Protein AF-U2QM17-F1 (afdb_monomer)

Radius of gyration: 18.72 Å; Cα contacts (8 Å, |Δi|>4): 51; chains: 1; bounding box: 38×11×58 Å

Sequence (52 aa):
MSAIKIENLTFSYYGYVKPIFENVSFSFDTNWKIGLIGRNGIDRYNLFSNDH

Organism: NCBI:txid1321820

Foldseek 3Di:
DDKDKDFQDWADDPPDPDTPDGGDIDMDDPVDPPPPPPPPPPPPPDPDDDDD

Mean predicted aligned error: 13.77 Å

Structure (mmCIF, N/CA/C/O backbone):
data_AF-U2QM17-F1
#
_entry.id   AF-U2QM17-F1
#
loop_
_atom_site.group_PDB
_atom_site.id
_atom_site.type_symbol
_atom_site.label_atom_id
_atom_site.label_alt_id
_atom_site.label_comp_id
_atom_site.label_asym_id
_atom_site.label_entity_id
_atom_site.label_seq_id
_atom_site.pdbx_PDB_ins_code
_atom_site.Cartn_x
_atom_site.Cartn_y
_atom_site.Cartn_z
_atom_site.occupancy
_atom_site.B_iso_or_equiv
_atom_site.auth_seq_id
_atom_site.auth_comp_id
_atom_site.auth_asym_id
_atom_site.auth_atom_id
_atom_site.pdbx_PDB_model_num
ATOM 1 N N . MET A 1 1 ? -16.384 -4.780 14.979 1.00 58.28 1 MET A N 1
ATOM 2 C CA . MET A 1 1 ? -15.588 -3.893 14.105 1.00 58.28 1 MET A CA 1
ATOM 3 C C . MET A 1 1 ? -14.361 -4.664 13.671 1.00 58.28 1 MET A C 1
ATOM 5 O O . MET A 1 1 ? -13.645 -5.144 14.539 1.00 58.28 1 MET A O 1
ATOM 9 N N . SER A 1 2 ? -14.176 -4.862 12.368 1.00 72.31 2 SER A N 1
ATOM 10 C CA . SER A 1 2 ? -12.949 -5.455 11.829 1.00 72.31 2 SER A CA 1
ATOM 11 C C . SER A 1 2 ? -12.150 -4.349 11.144 1.00 72.31 2 SER A C 1
ATOM 13 O O . SER A 1 2 ? -12.726 -3.532 10.426 1.00 72.31 2 SER A O 1
ATOM 15 N N . ALA A 1 3 ? -10.850 -4.278 11.401 1.00 78.62 3 ALA A N 1
ATOM 16 C CA . ALA A 1 3 ? -9.946 -3.340 10.751 1.00 78.62 3 ALA A CA 1
ATOM 17 C C . ALA A 1 3 ? -9.036 -4.138 9.823 1.00 78.62 3 ALA A C 1
ATOM 19 O O . ALA A 1 3 ? -8.408 -5.105 10.254 1.00 78.62 3 ALA A O 1
ATOM 20 N N . ILE A 1 4 ? -8.976 -3.747 8.553 1.00 86.12 4 ILE A N 1
ATOM 21 C CA . ILE A 1 4 ? -8.008 -4.310 7.617 1.00 86.12 4 ILE A CA 1
ATOM 22 C C . ILE A 1 4 ? -6.820 -3.363 7.582 1.00 86.12 4 ILE A C 1
AT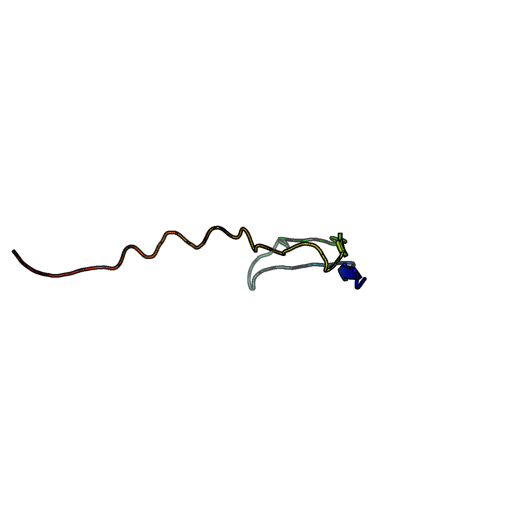OM 24 O O . ILE A 1 4 ? -6.959 -2.161 7.339 1.00 86.12 4 ILE A O 1
ATOM 28 N N . LYS A 1 5 ? -5.649 -3.937 7.841 1.00 89.31 5 LYS A N 1
ATOM 29 C CA . LYS A 1 5 ? -4.373 -3.243 7.858 1.00 89.31 5 LYS A CA 1
ATOM 30 C C . LYS A 1 5 ? -3.505 -3.804 6.744 1.00 89.31 5 LYS A C 1
ATOM 32 O O . LYS A 1 5 ? -3.320 -5.015 6.656 1.00 89.31 5 LYS A O 1
ATOM 37 N N . ILE A 1 6 ? -2.990 -2.919 5.907 1.00 91.12 6 ILE A N 1
ATOM 38 C CA . ILE A 1 6 ? -1.983 -3.233 4.903 1.00 91.12 6 ILE A CA 1
ATOM 39 C C . ILE A 1 6 ? -0.711 -2.511 5.326 1.00 91.12 6 ILE A C 1
ATOM 41 O O . ILE A 1 6 ? -0.726 -1.300 5.553 1.00 91.12 6 ILE A O 1
ATOM 45 N N . GLU A 1 7 ? 0.377 -3.262 5.458 1.00 93.56 7 GLU A N 1
ATOM 46 C CA . GLU A 1 7 ? 1.679 -2.743 5.868 1.00 93.56 7 GLU A CA 1
ATOM 47 C C . GLU A 1 7 ? 2.722 -3.060 4.805 1.00 93.56 7 GLU A C 1
ATOM 49 O O . GLU A 1 7 ? 2.741 -4.162 4.255 1.00 93.56 7 GLU A O 1
ATOM 54 N N . ASN A 1 8 ? 3.581 -2.078 4.524 1.00 94.31 8 ASN A N 1
ATOM 55 C CA . ASN A 1 8 ? 4.743 -2.232 3.652 1.00 94.31 8 ASN A CA 1
ATOM 56 C C . ASN A 1 8 ? 4.388 -2.744 2.239 1.00 94.31 8 ASN A C 1
ATOM 58 O O . ASN A 1 8 ? 5.150 -3.496 1.629 1.00 94.31 8 ASN A O 1
ATOM 62 N N . LEU A 1 9 ? 3.241 -2.317 1.691 1.00 92.94 9 LEU A N 1
ATOM 63 C CA . LEU A 1 9 ? 2.821 -2.689 0.344 1.00 92.94 9 LEU A CA 1
ATOM 64 C C . LEU A 1 9 ? 3.786 -2.098 -0.679 1.00 92.94 9 LEU A C 1
ATOM 66 O O . LEU A 1 9 ? 3.903 -0.878 -0.821 1.00 92.94 9 LEU A O 1
ATOM 70 N N . THR A 1 10 ? 4.419 -2.989 -1.432 1.00 93.25 10 THR A N 1
ATOM 71 C CA . THR A 1 10 ? 5.175 -2.646 -2.631 1.00 93.25 10 THR A CA 1
ATOM 72 C C . THR A 1 10 ? 4.598 -3.429 -3.801 1.00 93.25 10 THR A C 1
ATOM 74 O O . THR A 1 10 ? 4.465 -4.648 -3.725 1.00 93.25 10 THR A O 1
ATOM 77 N N . PHE A 1 11 ? 4.213 -2.733 -4.869 1.00 92.94 11 PHE A N 1
ATOM 78 C CA . PHE A 1 11 ? 3.559 -3.331 -6.033 1.00 92.94 11 PHE A CA 1
ATOM 79 C C . P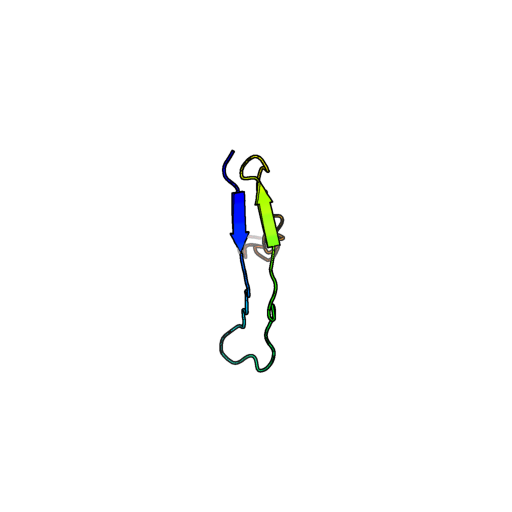HE A 1 11 ? 4.143 -2.767 -7.325 1.00 92.94 11 PHE A C 1
ATOM 81 O O . PHE A 1 11 ? 4.241 -1.550 -7.487 1.00 92.94 11 PHE A O 1
ATOM 88 N N . SER A 1 12 ? 4.481 -3.649 -8.262 1.00 94.06 12 SER A N 1
ATOM 89 C CA . SER A 1 12 ? 4.950 -3.314 -9.606 1.00 94.06 12 SER A CA 1
ATOM 90 C C . SER A 1 12 ? 4.357 -4.283 -10.630 1.00 94.06 12 SER A C 1
ATOM 92 O O . SER A 1 12 ? 4.069 -5.440 -10.320 1.00 94.06 12 SER A O 1
ATOM 94 N N . TYR A 1 13 ? 4.175 -3.814 -11.865 1.00 91.06 13 TYR A N 1
ATOM 95 C CA . TYR A 1 13 ? 3.877 -4.706 -12.983 1.00 91.06 13 TYR A CA 1
ATOM 96 C C . TYR A 1 13 ? 5.155 -5.384 -13.480 1.00 91.06 13 TYR A C 1
ATOM 98 O O . TYR A 1 13 ? 6.251 -4.825 -13.402 1.00 91.06 13 TYR A O 1
ATOM 106 N N . TYR A 1 14 ? 5.009 -6.589 -14.029 1.00 87.12 14 TYR A N 1
ATOM 107 C CA . TYR A 1 14 ? 6.123 -7.309 -14.638 1.00 87.12 14 TYR A CA 1
ATOM 108 C C . TYR A 1 14 ? 6.754 -6.475 -15.764 1.00 87.12 14 TYR A C 1
ATOM 110 O O . TYR A 1 14 ? 6.050 -5.951 -16.626 1.00 87.12 14 TYR A O 1
ATOM 118 N N . GLY A 1 15 ? 8.080 -6.328 -15.738 1.00 86.7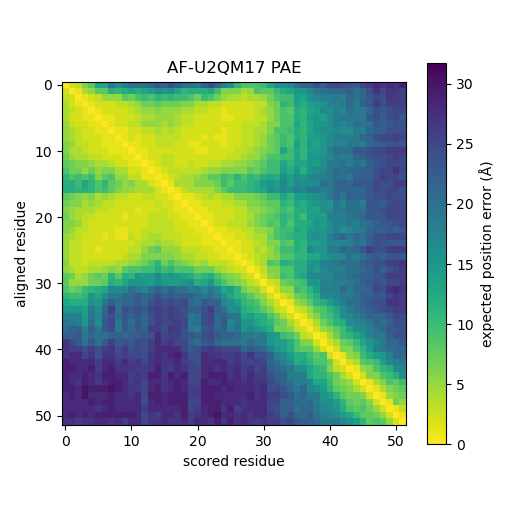5 15 GLY A N 1
ATOM 119 C CA . GLY A 1 15 ? 8.827 -5.515 -16.704 1.00 86.75 15 GLY A CA 1
ATOM 120 C C . GLY A 1 15 ? 8.878 -4.010 -16.401 1.00 86.75 15 GLY A C 1
ATOM 121 O O . GLY A 1 15 ? 9.583 -3.289 -17.103 1.00 86.75 15 GLY A O 1
ATOM 122 N N . TYR A 1 16 ? 8.199 -3.519 -15.356 1.00 85.00 16 TYR A N 1
ATOM 123 C CA . TYR A 1 16 ? 8.354 -2.134 -14.898 1.00 85.00 16 TYR A CA 1
ATOM 124 C C . TYR A 1 16 ? 9.514 -2.005 -13.908 1.00 85.00 16 TYR A C 1
ATOM 126 O O . TYR A 1 16 ? 9.561 -2.686 -12.887 1.00 85.00 16 TYR A O 1
ATOM 134 N N . VAL A 1 17 ? 10.430 -1.077 -14.196 1.00 81.12 17 VAL A N 1
ATOM 135 C CA . VAL A 1 17 ? 11.612 -0.802 -13.357 1.00 81.12 17 VAL A CA 1
ATOM 136 C C . VAL A 1 17 ? 11.232 -0.083 -12.059 1.00 81.12 17 VAL A C 1
ATOM 138 O O . VAL A 1 17 ? 11.895 -0.256 -11.041 1.00 81.12 17 VAL A O 1
ATOM 141 N N . LYS A 1 18 ? 10.160 0.719 -12.078 1.00 89.69 18 LYS A N 1
ATOM 142 C CA . LYS A 1 18 ? 9.720 1.507 -10.925 1.00 89.69 18 LYS A CA 1
ATOM 143 C C . LYS A 1 18 ? 8.422 0.940 -10.336 1.00 89.69 18 LYS A C 1
ATOM 145 O O . LYS A 1 18 ? 7.466 0.749 -11.093 1.00 89.69 18 LYS A O 1
ATOM 150 N N . PRO A 1 19 ? 8.359 0.705 -9.014 1.00 89.69 19 PRO A N 1
ATOM 151 C CA . PRO A 1 19 ? 7.127 0.294 -8.355 1.00 89.69 19 PRO A CA 1
ATOM 152 C C . PRO A 1 19 ? 6.053 1.390 -8.405 1.00 89.69 19 PRO A C 1
ATOM 154 O O . PRO A 1 1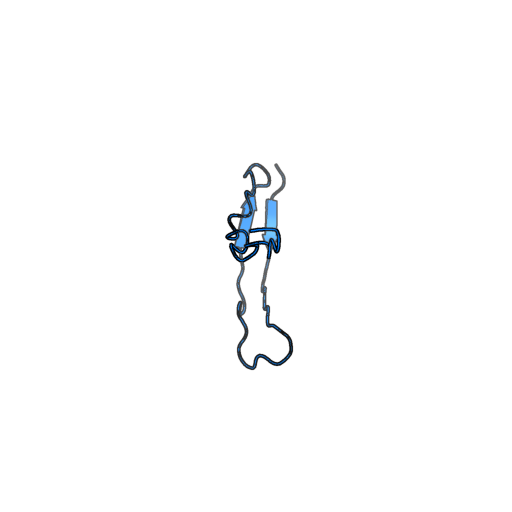9 ? 6.346 2.584 -8.362 1.00 89.69 19 PRO A O 1
ATOM 157 N N . ILE A 1 20 ? 4.794 0.962 -8.511 1.00 91.06 20 ILE A N 1
ATOM 158 C CA . ILE A 1 20 ? 3.600 1.822 -8.473 1.00 91.06 20 ILE A CA 1
ATOM 159 C C . ILE A 1 20 ? 3.308 2.241 -7.037 1.00 91.06 20 ILE A C 1
ATOM 161 O O . ILE A 1 20 ? 3.027 3.405 -6.769 1.00 91.06 20 ILE A O 1
ATOM 165 N N . PHE A 1 21 ? 3.396 1.282 -6.119 1.00 92.69 21 PHE A N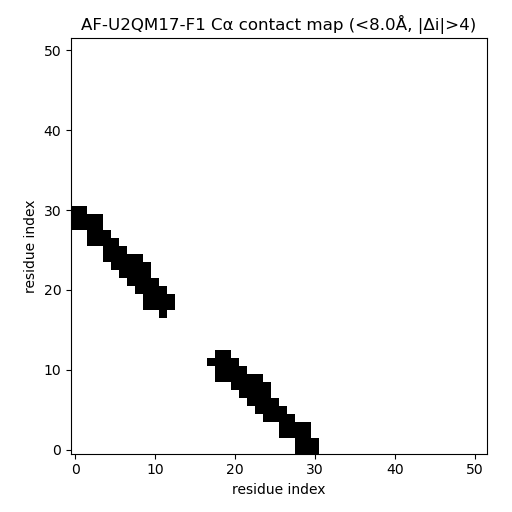 1
ATOM 166 C CA . PHE A 1 21 ? 3.377 1.531 -4.686 1.00 92.69 21 PHE A CA 1
ATOM 167 C C . PHE A 1 21 ? 4.720 1.100 -4.127 1.00 92.69 21 PHE A C 1
ATOM 169 O O . PHE A 1 21 ? 5.171 -0.001 -4.433 1.00 92.69 21 PHE A O 1
ATOM 176 N N . GLU A 1 22 ? 5.342 1.951 -3.322 1.00 93.31 22 GLU A N 1
ATOM 177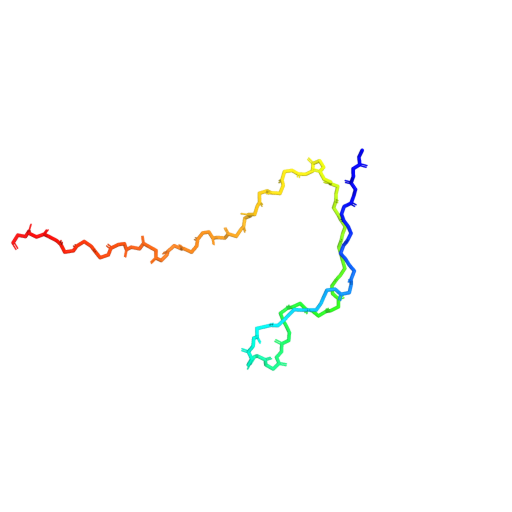 C CA . GLU A 1 22 ? 6.607 1.668 -2.655 1.00 93.31 22 GLU A CA 1
ATOM 178 C C . GLU A 1 22 ? 6.438 1.925 -1.161 1.00 93.31 22 GLU A C 1
ATOM 180 O O . GLU A 1 22 ? 6.181 3.055 -0.747 1.00 93.31 22 GLU A O 1
ATOM 185 N N . ASN A 1 23 ? 6.546 0.857 -0.367 1.00 94.12 23 ASN A N 1
ATOM 186 C CA . ASN A 1 23 ? 6.475 0.893 1.093 1.00 94.12 23 ASN A CA 1
ATOM 187 C C . ASN A 1 23 ? 5.260 1.661 1.660 1.00 94.12 23 ASN A C 1
ATOM 189 O O . ASN A 1 23 ? 5.383 2.456 2.594 1.00 94.12 23 ASN A O 1
ATOM 193 N N . VAL A 1 24 ? 4.076 1.434 1.089 1.00 90.75 24 VAL A N 1
ATOM 194 C CA . VAL A 1 24 ? 2.849 2.129 1.500 1.00 90.75 24 VAL A CA 1
ATOM 195 C C . VAL A 1 24 ? 2.123 1.325 2.580 1.00 90.75 24 VAL A C 1
ATOM 197 O O . VAL A 1 24 ? 1.922 0.120 2.437 1.00 90.75 24 VAL A O 1
ATOM 200 N N . SER A 1 25 ? 1.682 2.001 3.641 1.00 92.12 25 SER A N 1
ATOM 201 C CA . SER A 1 25 ? 0.903 1.402 4.731 1.00 92.12 25 SER A CA 1
ATOM 202 C C . SER A 1 25 ? -0.401 2.166 4.935 1.00 92.12 25 SER A C 1
ATOM 204 O O . SER A 1 25 ? -0.406 3.396 4.974 1.00 92.12 25 SER A O 1
ATOM 206 N N . PHE A 1 26 ? -1.513 1.446 5.065 1.00 88.25 26 PHE A N 1
ATOM 207 C CA . PHE A 1 26 ? -2.837 2.031 5.257 1.00 88.25 26 PHE A CA 1
ATOM 208 C C . PHE A 1 26 ? -3.750 1.097 6.051 1.00 88.25 26 PHE A C 1
ATOM 210 O O . PHE A 1 26 ? -3.605 -0.123 6.040 1.00 88.25 26 PHE A O 1
ATOM 217 N N . SER A 1 27 ? -4.693 1.694 6.774 1.00 86.06 27 SER A N 1
ATOM 218 C CA . SER A 1 27 ? -5.635 0.990 7.639 1.00 86.06 27 SER A CA 1
ATOM 219 C C . SER A 1 27 ? -7.032 1.524 7.389 1.00 86.06 27 SER A C 1
ATOM 221 O O . SER A 1 27 ? -7.225 2.737 7.320 1.00 86.06 27 SER A O 1
ATOM 223 N N . PHE A 1 28 ? -8.004 0.628 7.288 1.00 83.38 28 PHE A N 1
ATOM 224 C CA . PHE A 1 28 ? -9.396 0.993 7.078 1.00 83.38 28 PHE A CA 1
ATOM 225 C C . PHE A 1 28 ? -10.344 0.098 7.878 1.00 83.38 28 PHE A C 1
ATOM 227 O O . PHE A 1 28 ? -10.111 -1.100 8.053 1.00 83.38 28 PHE A O 1
ATOM 234 N N . ASP A 1 29 ? -11.418 0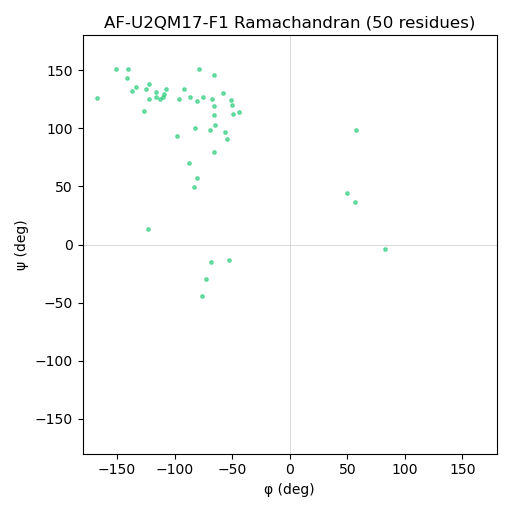.697 8.388 1.00 82.31 29 ASP A N 1
ATOM 235 C CA . ASP A 1 29 ? -12.472 -0.007 9.120 1.00 82.31 29 ASP A CA 1
ATOM 236 C C . ASP A 1 29 ? -13.413 -0.668 8.118 1.00 82.31 29 ASP A C 1
ATOM 238 O O . ASP A 1 29 ? -13.989 0.035 7.304 1.00 82.31 29 ASP A O 1
ATOM 242 N N . THR A 1 30 ? -13.620 -1.983 8.200 1.00 69.81 30 THR A N 1
ATOM 243 C CA . THR A 1 30 ? -14.533 -2.763 7.336 1.00 69.81 30 THR A CA 1
ATOM 244 C C . THR A 1 30 ? -15.976 -2.250 7.253 1.00 69.81 30 THR A C 1
ATOM 246 O O . THR A 1 30 ? -16.694 -2.656 6.344 1.00 69.81 30 THR A O 1
ATOM 249 N N . ASN A 1 31 ? -16.402 -1.341 8.135 1.00 68.50 31 ASN A N 1
ATOM 250 C CA . ASN A 1 31 ? -17.673 -0.624 8.009 1.00 68.50 31 ASN A CA 1
ATOM 251 C C . ASN A 1 31 ? -17.712 0.375 6.838 1.00 68.50 31 ASN A C 1
ATOM 253 O O . ASN A 1 31 ? -18.793 0.824 6.447 1.00 68.50 31 ASN A O 1
ATOM 257 N N . TRP A 1 32 ? -16.566 0.735 6.255 1.00 60.03 32 TRP A N 1
ATOM 258 C CA . TRP A 1 32 ? -16.538 1.470 4.997 1.00 60.03 32 TRP A CA 1
ATOM 259 C C . TRP A 1 32 ? -17.052 0.580 3.854 1.00 60.03 32 TRP A C 1
ATOM 261 O O . TRP A 1 32 ? -16.567 -0.524 3.606 1.00 60.03 32 TRP A O 1
ATOM 271 N N . LYS A 1 33 ? -18.059 1.051 3.113 1.00 56.69 33 LYS A N 1
ATOM 272 C CA . LYS A 1 33 ? -18.401 0.434 1.828 1.00 56.69 33 LYS A CA 1
ATOM 273 C C . LYS A 1 33 ? -17.253 0.753 0.876 1.00 56.69 33 LYS A C 1
ATOM 275 O O . LYS A 1 33 ? -17.208 1.859 0.343 1.00 56.69 33 LYS A O 1
ATOM 280 N N . ILE A 1 34 ? -16.324 -0.186 0.684 1.00 58.44 34 ILE A N 1
ATOM 281 C CA . ILE A 1 34 ? -15.294 -0.108 -0.360 1.00 58.44 34 ILE A CA 1
ATOM 282 C C . ILE A 1 34 ? -16.000 -0.188 -1.710 1.00 58.44 34 ILE A C 1
ATOM 284 O O . ILE A 1 34 ? -16.070 -1.235 -2.347 1.00 58.44 34 ILE A O 1
ATOM 288 N N . GLY A 1 35 ? -16.565 0.929 -2.152 1.00 56.00 35 GLY A N 1
ATOM 289 C CA . GLY A 1 35 ? -16.727 1.163 -3.568 1.00 56.00 35 GLY A CA 1
ATOM 290 C C . GLY A 1 35 ? -15.319 1.276 -4.124 1.00 56.00 35 GLY A C 1
ATOM 291 O O . GLY A 1 35 ? -14.660 2.292 -3.921 1.00 56.00 35 GLY A O 1
ATOM 292 N N . LEU A 1 36 ? -14.834 0.223 -4.778 1.00 46.88 36 LEU A N 1
ATOM 293 C CA . LEU A 1 36 ? -13.733 0.327 -5.726 1.00 46.88 36 LEU A CA 1
ATOM 294 C C . LEU A 1 36 ? -14.135 1.386 -6.762 1.00 46.88 36 LEU A C 1
ATOM 296 O O . LEU A 1 36 ? -14.756 1.070 -7.770 1.00 46.88 36 LEU A O 1
ATOM 300 N N . ILE A 1 37 ? -13.796 2.653 -6.523 1.00 55.06 37 ILE A N 1
ATOM 301 C CA . ILE A 1 37 ? -13.816 3.690 -7.557 1.00 55.06 37 ILE A CA 1
ATOM 302 C C . ILE A 1 37 ? -12.523 3.534 -8.363 1.00 55.06 37 ILE A C 1
ATOM 304 O O . ILE A 1 37 ? -11.692 4.430 -8.454 1.00 55.06 37 ILE A O 1
ATOM 308 N N . GLY A 1 38 ? -12.316 2.345 -8.926 1.00 47.97 38 GLY A N 1
ATOM 309 C CA . GLY A 1 38 ? -11.542 2.243 -10.147 1.00 47.97 38 GLY A CA 1
ATOM 310 C C . GLY A 1 38 ? -12.472 2.738 -11.239 1.00 47.97 38 GLY A C 1
ATOM 311 O O . GLY A 1 38 ? -13.603 2.263 -11.328 1.00 47.97 38 GLY A O 1
ATOM 312 N N . ARG A 1 39 ? -12.046 3.704 -12.057 1.00 44.28 39 ARG A N 1
ATOM 313 C CA . ARG A 1 39 ? -12.684 3.904 -13.362 1.00 44.28 39 ARG A CA 1
ATOM 314 C C . ARG A 1 39 ? -12.865 2.513 -13.972 1.00 44.28 39 ARG A C 1
ATOM 316 O O . ARG A 1 39 ? -11.869 1.850 -14.253 1.00 44.28 39 ARG A O 1
ATOM 323 N N . ASN A 1 40 ? -14.108 2.065 -14.148 1.00 48.97 40 ASN A N 1
ATOM 324 C CA . ASN A 1 40 ? -14.382 1.027 -15.130 1.00 48.97 40 ASN A CA 1
ATOM 325 C C . ASN A 1 40 ? -13.710 1.522 -16.410 1.00 48.97 40 A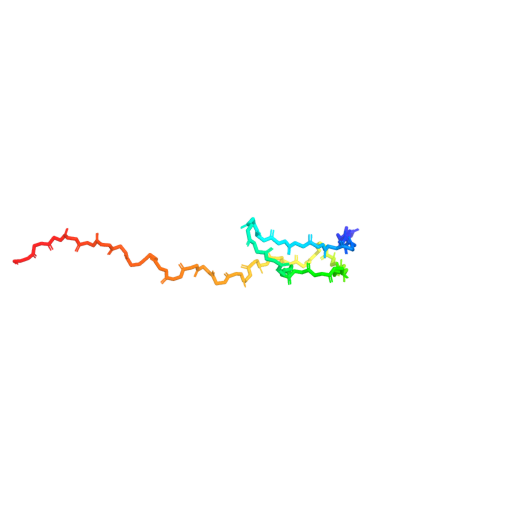SN A C 1
ATOM 327 O O . ASN A 1 40 ? -13.997 2.644 -16.832 1.00 48.97 40 ASN A O 1
ATOM 331 N N . GLY A 1 41 ? -12.758 0.756 -16.947 1.00 45.06 41 GLY A N 1
ATOM 332 C CA . GLY A 1 41 ? -12.130 1.076 -18.221 1.00 45.06 41 GLY A CA 1
ATOM 333 C C . GLY A 1 41 ? -13.235 1.374 -19.224 1.00 45.06 41 GLY A C 1
ATOM 334 O O . GLY A 1 41 ? -14.040 0.496 -19.540 1.00 45.06 41 GLY A O 1
ATOM 335 N N . ILE A 1 42 ? -13.327 2.628 -19.659 1.00 54.56 42 ILE A N 1
ATOM 336 C CA . ILE A 1 42 ? -14.334 3.072 -20.616 1.00 54.56 42 ILE A CA 1
ATOM 337 C C . ILE A 1 42 ? -13.858 2.762 -22.028 1.00 54.56 42 ILE A C 1
ATOM 339 O O . ILE A 1 42 ? -13.894 3.601 -22.912 1.00 54.56 42 ILE A O 1
ATOM 343 N N . ASP A 1 43 ? -13.424 1.526 -22.252 1.00 41.16 43 ASP A N 1
ATOM 344 C CA . ASP A 1 43 ? -12.887 1.134 -23.551 1.00 41.16 43 AS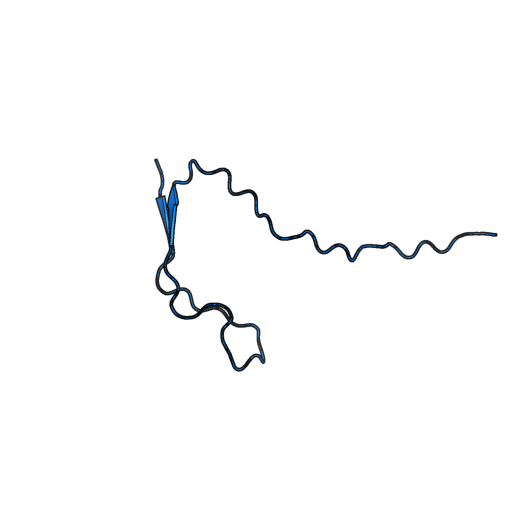P A CA 1
ATOM 345 C C . ASP A 1 43 ? -13.658 -0.063 -24.125 1.00 41.16 43 ASP A C 1
ATOM 347 O O . ASP A 1 43 ? -13.264 -0.648 -25.128 1.00 41.16 43 ASP A O 1
ATOM 351 N N . ARG A 1 44 ? -14.823 -0.403 -23.553 1.00 49.41 44 ARG A N 1
ATOM 352 C CA . ARG A 1 44 ? -15.857 -1.140 -24.290 1.00 49.41 44 ARG A CA 1
ATOM 353 C C . ARG A 1 44 ? -16.759 -0.169 -25.046 1.00 49.41 44 ARG A C 1
ATOM 355 O O . ARG A 1 44 ? -17.941 -0.048 -24.743 1.00 49.41 44 ARG A O 1
ATOM 362 N N . TYR A 1 45 ? -16.215 0.458 -26.087 1.00 46.59 45 TYR A N 1
ATOM 363 C CA . TYR A 1 45 ? -17.029 0.649 -27.283 1.00 46.59 45 TYR A CA 1
ATOM 364 C C . TYR A 1 45 ? -16.953 -0.649 -28.079 1.00 46.59 45 TYR A C 1
ATOM 366 O O . TYR A 1 45 ? -15.961 -0.956 -28.734 1.00 46.59 45 TYR A O 1
ATOM 374 N N . ASN A 1 46 ? -18.004 -1.452 -27.930 1.00 44.16 46 ASN A N 1
ATOM 375 C CA . ASN A 1 46 ? -18.268 -2.589 -28.793 1.00 44.16 46 ASN A CA 1
ATOM 376 C C . ASN A 1 46 ? -18.212 -2.133 -30.257 1.00 44.16 46 ASN A C 1
ATOM 378 O O . ASN A 1 46 ? -18.951 -1.240 -30.669 1.00 44.16 46 ASN A O 1
ATOM 382 N N . LEU A 1 47 ? -17.356 -2.801 -31.026 1.00 51.09 47 LEU A N 1
ATOM 383 C CA . LEU A 1 47 ? -17.470 -2.941 -32.469 1.00 51.09 47 LEU A CA 1
ATOM 384 C C . LEU A 1 47 ? -18.845 -3.556 -32.774 1.00 51.09 47 LEU A C 1
ATOM 386 O O . LEU A 1 47 ? -19.012 -4.770 -32.684 1.00 51.09 47 LEU A O 1
ATOM 390 N N . PHE A 1 48 ? -19.836 -2.731 -33.101 1.00 46.00 48 PHE A N 1
ATOM 391 C CA . PHE A 1 48 ? -21.026 -3.190 -33.807 1.00 46.00 48 PHE A CA 1
ATOM 392 C C . PHE A 1 48 ? -20.831 -2.880 -35.286 1.00 46.00 48 PHE A C 1
ATOM 394 O O . PHE A 1 48 ? -21.116 -1.787 -35.764 1.00 46.00 48 PHE A O 1
ATOM 401 N N . SER A 1 49 ? -20.311 -3.867 -36.006 1.00 49.47 49 SER A N 1
ATOM 402 C CA . SER A 1 49 ? -20.680 -4.076 -37.398 1.00 49.47 49 SER A CA 1
ATOM 403 C C . SER A 1 49 ? -22.156 -4.480 -37.436 1.00 49.47 49 SER A C 1
ATOM 405 O O . SER A 1 49 ? -22.464 -5.570 -36.955 1.00 49.47 49 SER A O 1
ATOM 407 N N . ASN A 1 50 ? -23.045 -3.629 -37.962 1.00 44.12 50 ASN A N 1
ATOM 408 C CA . ASN A 1 50 ? -24.154 -4.077 -38.812 1.00 44.12 50 ASN A CA 1
ATOM 409 C C . ASN A 1 50 ? -24.854 -2.912 -39.541 1.00 44.12 50 ASN A C 1
ATOM 411 O O . ASN A 1 50 ? -25.334 -1.981 -38.901 1.00 44.12 50 ASN A O 1
ATOM 415 N N . ASP A 1 51 ? -24.929 -3.068 -40.862 1.00 46.31 51 ASP A N 1
ATOM 416 C CA . ASP A 1 51 ? -25.980 -2.661 -41.803 1.00 46.31 51 ASP A CA 1
ATOM 417 C C . ASP A 1 51 ? -26.413 -1.190 -41.921 1.00 46.31 51 ASP A C 1
ATOM 419 O O . ASP A 1 51 ? -27.331 -0.732 -41.241 1.00 46.31 51 ASP A O 1
ATOM 423 N N . HIS A 1 52 ? -25.852 -0.524 -42.939 1.00 45.56 52 HIS A N 1
ATOM 424 C CA . HIS A 1 52 ? -26.616 -0.054 -44.106 1.00 45.56 52 HIS A CA 1
ATOM 425 C C . HIS A 1 52 ? -25.752 -0.058 -45.371 1.00 45.56 52 HIS A C 1
ATOM 427 O O . HIS A 1 52 ? -24.569 0.340 -45.278 1.00 45.56 52 HIS A O 1
#

Secondary structure (DSSP, 8-state):
--EEEEEEEEE--TT-SS-SEEEEEEEEETTS---------TT---------

InterPro domains:
  IPR027417 P-loop containing nucleoside triphosphate hydrolase [G3DSA:3.40.50.300] (1-49)
  IPR027417 P-loop containing nucleoside triphosphate hydrolase [SSF52540] (6-41)

Solvent-accessible surface area (backbone atoms only — not comparable to full-atom values): 3703 Å² total; per-residue (Å²): 139,56,72,52,74,46,71,62,41,62,45,62,59,92,93,52,92,64,60,80,37,72,67,43,65,54,73,48,53,64,86,55,82,80,70,76,82,60,78,72,78,88,72,79,72,74,86,75,88,78,90,134

Nearest PDB structures (foldseek):
  1hxs-assembly1_4  TM=2.711E-01  e=8.958E+00  Human poliovirus 1 Mahoney

pLDDT: mean 71.49, std 19.63, range [41.16, 94.31]